Protein AF-A0A931F3K1-F1 (afdb_monomer_lite)

Structure (mmCIF, N/CA/C/O backbone):
data_AF-A0A931F3K1-F1
#
_entry.id   AF-A0A931F3K1-F1
#
loop_
_atom_site.group_PDB
_atom_site.id
_atom_site.type_symbol
_atom_site.label_atom_id
_atom_site.label_alt_id
_atom_site.label_comp_id
_atom_site.label_asym_id
_atom_site.label_entity_id
_atom_site.label_seq_id
_atom_site.pdbx_PDB_ins_code
_atom_site.Cartn_x
_atom_site.Cartn_y
_atom_site.Cartn_z
_atom_site.occupancy
_atom_site.B_iso_or_equiv
_atom_site.auth_seq_id
_atom_site.auth_comp_id
_atom_site.auth_asym_id
_atom_site.auth_atom_id
_atom_site.pdbx_PDB_model_num
ATOM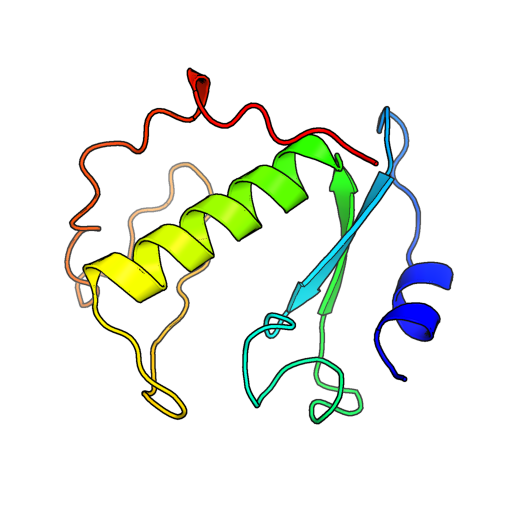 1 N N . MET A 1 1 ? 12.708 4.306 7.344 1.00 47.66 1 MET A N 1
ATOM 2 C CA . MET A 1 1 ? 12.471 4.882 8.694 1.00 47.66 1 MET A CA 1
ATOM 3 C C . MET A 1 1 ? 11.314 5.897 8.754 1.00 47.66 1 MET A C 1
ATOM 5 O O . MET A 1 1 ? 10.980 6.318 9.854 1.00 47.66 1 MET A O 1
ATOM 9 N N . ALA A 1 2 ? 10.652 6.243 7.640 1.00 58.22 2 ALA A N 1
ATOM 10 C CA . ALA A 1 2 ? 9.538 7.200 7.635 1.00 58.22 2 ALA A CA 1
ATOM 11 C C . ALA A 1 2 ? 8.220 6.622 8.191 1.00 58.22 2 ALA A C 1
ATOM 13 O O . ALA A 1 2 ? 7.650 7.206 9.113 1.00 58.22 2 ALA A O 1
ATOM 14 N N . ARG A 1 3 ? 7.821 5.420 7.740 1.00 56.84 3 ARG A N 1
ATOM 15 C CA . ARG A 1 3 ? 6.565 4.742 8.119 1.00 56.84 3 ARG A CA 1
ATOM 16 C C . ARG A 1 3 ? 6.224 4.814 9.603 1.00 56.84 3 ARG A C 1
ATOM 18 O O . ARG A 1 3 ? 5.259 5.424 10.048 1.00 56.84 3 ARG A O 1
ATOM 25 N N . LYS A 1 4 ? 7.119 4.263 10.425 1.00 59.25 4 LYS A N 1
ATOM 26 C CA . LYS A 1 4 ? 6.908 4.118 11.873 1.00 59.25 4 LYS A CA 1
ATOM 27 C C . LYS A 1 4 ? 6.824 5.452 12.626 1.00 59.25 4 LYS A C 1
ATOM 29 O O . LYS A 1 4 ? 6.423 5.447 13.787 1.00 59.25 4 LYS A O 1
ATOM 34 N N . LYS A 1 5 ? 7.263 6.561 12.022 1.00 66.75 5 LYS A N 1
ATOM 35 C CA . LYS A 1 5 ? 7.233 7.894 12.633 1.00 66.75 5 LYS A CA 1
ATOM 36 C C . LYS A 1 5 ? 5.946 8.636 12.274 1.00 66.75 5 LYS A C 1
ATOM 38 O O . LYS A 1 5 ? 5.357 9.228 13.169 1.00 66.75 5 LYS A O 1
ATOM 43 N N . VAL A 1 6 ? 5.490 8.547 11.021 1.00 72.06 6 VAL A N 1
ATOM 44 C CA . VAL A 1 6 ? 4.276 9.241 10.552 1.00 72.06 6 VAL A CA 1
ATOM 45 C C . VAL A 1 6 ? 3.017 8.622 11.161 1.00 72.06 6 VAL A C 1
ATOM 47 O O . VAL A 1 6 ? 2.205 9.337 11.738 1.00 72.06 6 VAL A O 1
ATOM 50 N N . CYS A 1 7 ? 2.919 7.291 11.184 1.00 77.44 7 CYS A N 1
ATOM 51 C CA . CYS A 1 7 ? 1.789 6.577 11.791 1.00 77.44 7 CYS A CA 1
ATOM 52 C C . CYS A 1 7 ? 1.539 6.924 13.265 1.00 77.44 7 CYS A C 1
ATOM 54 O O . CYS A 1 7 ? 0.406 6.913 13.725 1.00 77.44 7 CYS A O 1
ATOM 56 N N . LYS A 1 8 ? 2.597 7.215 14.031 1.00 79.31 8 LYS A N 1
ATOM 57 C CA . LYS A 1 8 ? 2.475 7.546 15.460 1.00 79.31 8 LYS A CA 1
ATOM 58 C C . LYS A 1 8 ? 1.844 8.915 15.707 1.00 79.31 8 LYS A C 1
ATOM 60 O O . LYS A 1 8 ? 1.439 9.187 16.830 1.00 79.31 8 LYS A O 1
ATOM 65 N N . LEU A 1 9 ? 1.836 9.774 14.691 1.00 80.31 9 LEU A N 1
ATOM 66 C CA . LEU A 1 9 ? 1.278 11.120 14.754 1.00 80.31 9 LEU A CA 1
ATOM 67 C C . LEU A 1 9 ? -0.131 11.187 14.152 1.00 80.31 9 LEU A C 1
ATOM 69 O O . LEU A 1 9 ? -0.806 12.199 14.317 1.00 80.31 9 LEU A O 1
ATOM 73 N N . ALA A 1 10 ? -0.571 10.135 13.457 1.00 84.12 10 ALA A N 1
ATOM 74 C CA . ALA A 1 10 ? -1.886 10.095 12.842 1.00 84.12 10 ALA A CA 1
ATOM 75 C C . ALA A 1 10 ? -2.986 9.986 13.921 1.00 84.12 10 ALA A C 1
ATOM 77 O O . ALA A 1 10 ? -2.846 9.190 14.857 1.00 84.12 10 ALA A O 1
ATOM 78 N N . PRO A 1 11 ? -4.083 10.760 13.811 1.00 86.75 11 PRO A N 1
ATOM 79 C CA . PRO A 1 11 ? -5.233 10.613 14.695 1.00 86.75 11 PRO A CA 1
ATOM 80 C C . PRO A 1 11 ? -5.790 9.189 14.627 1.00 86.75 11 PRO A C 1
ATOM 82 O O . PRO A 1 11 ? -5.927 8.634 13.539 1.00 86.75 11 PRO A O 1
ATOM 85 N N . ILE A 1 12 ? -6.133 8.612 15.780 1.00 88.62 12 ILE A N 1
ATOM 86 C CA . ILE A 1 12 ? -6.772 7.295 15.866 1.00 88.62 12 ILE A CA 1
ATOM 87 C C . ILE A 1 12 ? -8.293 7.509 15.889 1.00 88.62 12 ILE A C 1
ATOM 89 O O . ILE A 1 12 ? -8.793 8.078 16.865 1.00 88.62 12 ILE A O 1
ATOM 93 N N . PRO A 1 13 ? -9.042 7.077 14.856 1.00 89.25 13 PRO A N 1
ATOM 94 C CA . PRO A 1 13 ? -10.499 7.107 14.882 1.00 89.25 13 PRO A CA 1
ATOM 95 C C . PRO A 1 13 ? -11.056 6.277 16.042 1.00 89.25 13 PRO A C 1
ATOM 97 O O . PRO A 1 13 ? -10.548 5.200 16.361 1.00 89.25 13 PRO A O 1
ATOM 100 N N . SER A 1 14 ? -12.129 6.762 16.664 1.00 88.88 14 SER A N 1
ATOM 101 C CA . SER A 1 14 ? -12.877 5.971 17.639 1.00 88.88 14 SER A CA 1
ATOM 102 C C . SER A 1 14 ? -13.594 4.801 16.952 1.00 88.88 14 SER A C 1
ATOM 104 O O . SER A 1 14 ? -13.977 4.884 15.788 1.00 88.88 14 SER A O 1
ATOM 106 N N . GLY A 1 15 ? -13.780 3.696 17.677 1.00 88.31 15 GLY A N 1
ATOM 107 C CA . GLY A 1 15 ? -14.509 2.522 17.178 1.00 88.31 15 GLY A CA 1
ATOM 108 C C . GLY A 1 15 ? -13.664 1.477 16.443 1.00 88.31 15 GLY A C 1
ATOM 109 O O . GLY A 1 15 ? -14.203 0.434 16.083 1.00 88.31 15 GLY A O 1
ATOM 110 N N . LEU A 1 16 ? -12.358 1.703 16.275 1.00 89.25 16 LEU A N 1
ATOM 111 C CA . LEU A 1 16 ? -11.432 0.673 15.798 1.00 89.25 16 LEU A CA 1
ATOM 112 C C . LEU A 1 16 ? -11.133 -0.334 16.915 1.00 89.25 16 LEU A C 1
ATOM 114 O O . LEU A 1 16 ? -10.779 0.052 18.031 1.00 89.25 16 LEU A O 1
ATOM 118 N N . GLN A 1 17 ? -11.253 -1.625 16.615 1.00 90.69 17 GLN A N 1
ATOM 119 C CA . GLN A 1 17 ? -10.938 -2.711 17.546 1.00 90.69 17 GLN A CA 1
ATOM 120 C C . GLN A 1 17 ? -9.430 -2.937 17.624 1.00 90.69 17 GLN A C 1
ATOM 122 O O . GLN A 1 17 ? -8.873 -3.089 18.713 1.00 90.69 17 GLN A O 1
ATOM 127 N N . LYS A 1 18 ? -8.761 -2.952 16.468 1.00 90.56 18 LYS A N 1
ATOM 128 C CA . LYS A 1 18 ? -7.308 -3.070 16.353 1.00 90.56 18 LYS A CA 1
ATOM 129 C C . LYS A 1 18 ? -6.807 -2.044 15.334 1.00 90.56 18 LYS A C 1
ATOM 131 O O . LYS A 1 18 ? -6.790 -2.339 14.142 1.00 90.56 18 LYS A O 1
ATOM 136 N N . PRO A 1 19 ? -6.391 -0.840 15.760 1.00 90.38 19 PRO A N 1
ATOM 137 C CA . PRO A 1 19 ? -5.903 0.174 14.834 1.00 90.38 19 PRO A CA 1
ATOM 138 C C . PRO A 1 19 ? -4.607 -0.281 14.152 1.00 90.38 19 PRO A C 1
ATOM 140 O O . PRO A 1 19 ? -3.689 -0.790 14.796 1.00 90.38 19 PRO A O 1
ATOM 143 N N . SER A 1 20 ? -4.521 -0.063 12.845 1.00 90.94 20 SER A N 1
ATOM 144 C CA . SER A 1 20 ? -3.330 -0.292 12.030 1.00 90.94 20 SER A CA 1
ATOM 145 C C . SER A 1 20 ? -3.046 0.928 11.168 1.00 90.94 20 SER A C 1
ATOM 147 O O . SER A 1 20 ? -3.940 1.711 10.864 1.00 90.94 20 SER A O 1
ATOM 149 N N . CYS A 1 21 ? -1.785 1.087 10.787 1.00 91.12 21 CYS A N 1
ATOM 150 C CA . CYS A 1 21 ? -1.354 2.181 9.938 1.00 91.12 21 CYS A CA 1
ATOM 151 C C . CYS A 1 21 ? -1.301 1.742 8.477 1.00 91.12 21 CYS A C 1
ATOM 153 O O . CYS A 1 21 ? -0.495 0.868 8.129 1.00 91.12 21 CYS A O 1
ATOM 155 N N . ASP A 1 22 ? -2.145 2.362 7.664 1.00 91.56 22 ASP A N 1
ATOM 156 C CA . ASP A 1 22 ? -2.148 2.245 6.212 1.00 91.56 22 ASP A CA 1
ATOM 157 C C . ASP A 1 22 ? -1.403 3.425 5.573 1.00 91.56 22 ASP A C 1
ATOM 159 O O . ASP A 1 22 ? -1.411 4.540 6.108 1.00 91.56 22 ASP A O 1
ATOM 163 N N . GLU A 1 23 ? -0.720 3.167 4.459 1.00 89.56 23 GLU A N 1
ATOM 164 C CA . GLU A 1 23 ? 0.164 4.130 3.800 1.00 89.56 23 GLU A CA 1
ATOM 165 C C . GLU A 1 23 ? -0.021 4.131 2.286 1.00 89.56 23 GLU A C 1
ATOM 167 O O . GLU A 1 23 ? -0.021 3.080 1.642 1.00 89.56 23 GLU A O 1
ATOM 172 N N . TYR A 1 24 ? -0.060 5.337 1.721 1.00 90.69 24 TYR A N 1
ATOM 173 C CA . TYR A 1 24 ? 0.006 5.567 0.286 1.00 90.69 24 TYR A CA 1
ATOM 174 C C . TYR A 1 24 ? 1.103 6.598 -0.043 1.00 90.69 24 TYR A C 1
ATOM 176 O O . TYR A 1 24 ? 1.125 7.659 0.585 1.00 90.69 24 TYR A O 1
ATOM 184 N N . PRO A 1 25 ? 1.986 6.360 -1.029 1.00 93.00 25 PRO A N 1
ATOM 185 C CA . PRO A 1 25 ? 2.091 5.150 -1.851 1.00 93.00 25 PRO A CA 1
ATOM 186 C C . PRO A 1 25 ? 2.437 3.893 -1.038 1.00 93.00 25 PRO A C 1
ATOM 188 O O . PRO A 1 25 ? 3.010 3.987 0.053 1.00 93.00 25 PRO A O 1
ATOM 191 N N . PHE A 1 26 ? 2.054 2.719 -1.549 1.00 93.00 26 PHE A N 1
ATOM 192 C CA . PHE A 1 26 ? 2.140 1.465 -0.797 1.00 93.00 26 PHE A CA 1
ATOM 193 C C . PHE A 1 26 ? 3.579 1.148 -0.382 1.00 93.00 26 PHE A C 1
ATOM 195 O O . PHE A 1 26 ? 4.524 1.352 -1.143 1.00 93.00 26 PHE A O 1
ATOM 202 N N . ALA A 1 27 ? 3.761 0.562 0.803 1.00 90.50 27 ALA A N 1
ATOM 203 C CA . ALA A 1 27 ? 5.090 0.194 1.303 1.00 90.50 27 ALA A CA 1
ATOM 204 C C . ALA A 1 27 ? 5.836 -0.832 0.420 1.00 90.50 27 ALA A C 1
ATOM 206 O O . ALA A 1 27 ? 7.053 -0.950 0.541 1.00 90.50 27 ALA A O 1
ATOM 207 N N . SER A 1 28 ? 5.118 -1.569 -0.433 1.00 91.81 28 SER A N 1
ATOM 208 C CA . SER A 1 28 ? 5.658 -2.497 -1.436 1.00 91.81 28 SER A CA 1
ATOM 209 C C . SER A 1 28 ? 6.160 -1.813 -2.714 1.00 91.81 28 SER A C 1
ATOM 211 O O . SER A 1 28 ? 6.772 -2.480 -3.538 1.00 91.81 28 SER A O 1
ATOM 213 N N . THR A 1 29 ? 5.908 -0.513 -2.898 1.00 92.94 29 THR A N 1
ATOM 214 C CA . THR A 1 29 ? 6.297 0.245 -4.102 1.00 92.94 29 THR A CA 1
ATOM 215 C C . THR A 1 29 ? 7.587 1.032 -3.894 1.00 92.94 29 THR A C 1
ATOM 217 O O . THR A 1 29 ? 7.965 1.355 -2.762 1.00 92.94 29 THR A O 1
ATOM 220 N N . HIS A 1 30 ? 8.252 1.394 -4.993 1.00 93.25 30 HIS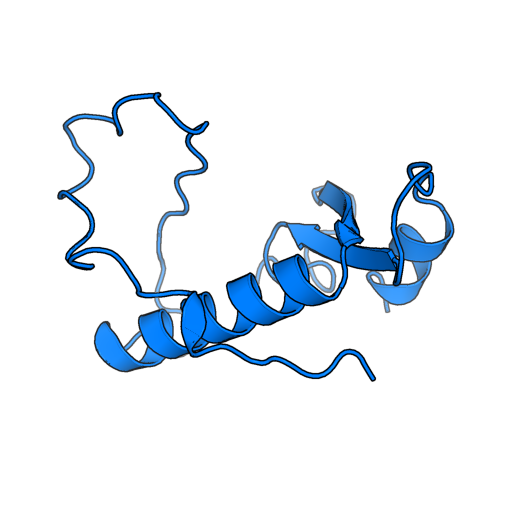 A N 1
ATOM 221 C CA . HIS A 1 30 ? 9.446 2.239 -4.949 1.00 93.25 30 HIS A CA 1
ATOM 222 C C . HIS A 1 30 ? 9.150 3.667 -4.501 1.00 93.25 30 HIS A C 1
ATOM 224 O O . HIS A 1 30 ? 10.051 4.324 -3.987 1.00 93.25 30 HIS A O 1
ATOM 230 N N . GLU A 1 31 ? 7.914 4.127 -4.664 1.00 91.62 31 GLU A N 1
ATOM 231 C CA . GLU A 1 31 ? 7.379 5.429 -4.265 1.00 91.62 31 GLU A CA 1
ATOM 232 C C . GLU A 1 31 ? 6.920 5.449 -2.802 1.00 91.62 31 GLU A C 1
ATOM 234 O O . GLU A 1 31 ? 6.494 6.491 -2.305 1.00 91.62 31 GLU A O 1
ATOM 239 N N . GLY A 1 32 ? 6.979 4.309 -2.105 1.00 88.19 32 GLY A N 1
ATOM 240 C CA . GLY A 1 32 ? 6.542 4.186 -0.720 1.00 88.19 32 GLY A CA 1
ATOM 241 C C . GLY A 1 32 ? 7.276 5.133 0.237 1.00 88.19 32 GLY A C 1
ATOM 242 O O . GLY A 1 32 ? 8.267 5.785 -0.089 1.00 88.19 32 GLY A O 1
ATOM 243 N N . ALA A 1 33 ? 6.832 5.175 1.493 1.00 82.62 33 ALA A N 1
ATOM 244 C CA . ALA A 1 33 ? 7.287 6.146 2.498 1.00 82.62 33 ALA A CA 1
ATOM 245 C C . ALA A 1 33 ? 8.822 6.283 2.664 1.00 82.62 33 ALA A C 1
ATOM 247 O O . ALA A 1 33 ? 9.310 7.294 3.168 1.00 82.62 33 ALA A O 1
ATOM 248 N N . ALA A 1 34 ? 9.612 5.271 2.290 1.00 82.00 34 ALA A N 1
ATOM 249 C CA . ALA A 1 34 ? 11.073 5.341 2.331 1.00 82.00 34 ALA A CA 1
ATOM 250 C C . ALA A 1 34 ? 11.676 6.365 1.348 1.00 82.00 34 ALA A C 1
ATOM 252 O O . ALA A 1 34 ? 12.746 6.899 1.641 1.00 82.00 34 ALA A O 1
ATOM 253 N N . SER A 1 35 ? 10.999 6.642 0.234 1.00 84.31 35 SER A N 1
ATOM 254 C CA . SER A 1 35 ? 11.430 7.541 -0.846 1.00 84.31 35 SER A CA 1
ATOM 255 C C . SER A 1 35 ? 10.505 8.753 -1.025 1.00 84.31 35 SER A C 1
ATOM 257 O O . SER A 1 35 ? 10.951 9.778 -1.531 1.00 84.31 35 SER A O 1
ATOM 259 N N . ALA A 1 36 ? 9.254 8.679 -0.552 1.00 81.62 36 ALA A N 1
ATOM 260 C CA . ALA A 1 36 ? 8.235 9.719 -0.731 1.00 81.62 36 ALA A CA 1
ATOM 261 C C . ALA A 1 36 ? 8.554 11.080 -0.075 1.00 81.62 36 ALA A C 1
ATOM 263 O O . ALA A 1 36 ? 7.981 12.107 -0.446 1.00 81.62 36 ALA A O 1
ATOM 264 N N . GLY A 1 37 ? 9.426 11.113 0.939 1.00 81.50 37 GLY A N 1
ATOM 265 C CA . GLY A 1 37 ? 9.660 12.317 1.740 1.00 81.50 37 GLY A CA 1
ATOM 266 C C . GLY A 1 37 ? 8.376 12.774 2.445 1.00 81.50 37 GLY A C 1
ATOM 267 O O . GLY A 1 37 ? 7.915 12.106 3.366 1.00 81.50 37 GLY A O 1
ATOM 268 N N . TYR A 1 38 ? 7.812 13.907 2.013 1.00 79.88 38 TYR A N 1
ATOM 269 C CA . TYR A 1 38 ? 6.529 14.434 2.506 1.00 79.88 38 TYR A CA 1
ATOM 270 C C . TYR A 1 38 ? 5.336 14.130 1.581 1.00 79.88 38 TYR A C 1
ATOM 272 O O . TYR A 1 38 ? 4.202 14.412 1.955 1.00 79.88 38 TYR A O 1
ATOM 280 N N . ASN A 1 39 ? 5.561 13.542 0.401 1.00 86.75 39 ASN A N 1
ATOM 281 C CA . ASN A 1 39 ? 4.517 13.232 -0.582 1.00 86.75 39 ASN A CA 1
ATOM 282 C C . ASN A 1 39 ? 3.874 11.867 -0.301 1.00 86.75 39 ASN A C 1
ATOM 284 O O . ASN A 1 39 ? 3.868 10.979 -1.148 1.00 86.75 39 ASN A O 1
ATOM 288 N N . MET A 1 40 ? 3.375 11.688 0.919 1.00 87.69 40 MET A N 1
ATOM 289 C CA . MET A 1 40 ? 2.703 10.467 1.351 1.00 87.69 40 MET A CA 1
ATOM 290 C C . MET A 1 40 ? 1.458 10.792 2.170 1.00 87.69 40 MET A C 1
ATOM 292 O O . MET A 1 40 ? 1.392 11.813 2.853 1.00 87.69 40 MET A O 1
ATOM 296 N N . SER A 1 41 ? 0.490 9.888 2.124 1.00 89.00 41 SER A N 1
ATOM 297 C CA . SER A 1 41 ? -0.695 9.887 2.968 1.00 89.00 41 SER A CA 1
ATOM 298 C C . SER A 1 41 ? -0.634 8.712 3.933 1.00 89.00 41 SER A C 1
ATOM 300 O O . SER A 1 41 ? -0.166 7.626 3.588 1.00 89.00 41 SER A O 1
ATOM 302 N N . VAL A 1 42 ? -1.108 8.946 5.153 1.00 89.75 42 VAL A N 1
ATOM 303 C CA . VAL A 1 42 ? -1.203 7.930 6.198 1.00 89.75 42 VAL A CA 1
ATOM 304 C C . VAL A 1 42 ? -2.552 8.039 6.876 1.00 89.75 42 VAL A C 1
ATOM 306 O O . VAL A 1 42 ? -2.963 9.132 7.270 1.00 89.75 42 VAL A O 1
ATOM 309 N N . ALA A 1 43 ? -3.205 6.897 7.066 1.00 90.75 43 ALA A N 1
ATOM 310 C CA . ALA A 1 43 ? -4.456 6.796 7.799 1.00 90.75 43 ALA A CA 1
ATOM 311 C C . ALA A 1 43 ? -4.396 5.656 8.820 1.00 90.75 43 ALA A C 1
ATOM 313 O O . ALA A 1 43 ? -3.782 4.613 8.587 1.00 90.75 43 ALA A O 1
ATOM 314 N N . ILE A 1 44 ? -5.053 5.858 9.965 1.00 92.94 44 ILE A N 1
ATOM 315 C CA . ILE A 1 44 ? -5.313 4.773 10.909 1.00 92.94 44 ILE A CA 1
ATOM 316 C C . ILE A 1 44 ? -6.633 4.114 10.516 1.00 92.94 44 ILE A C 1
ATOM 318 O O . ILE A 1 44 ? -7.679 4.761 10.504 1.00 92.94 44 ILE A O 1
ATOM 322 N N . VAL A 1 45 ? -6.567 2.825 10.210 1.00 92.38 45 VAL A N 1
ATOM 323 C CA . VAL A 1 45 ? -7.692 1.998 9.755 1.00 92.38 45 VAL A CA 1
ATOM 324 C C . VAL A 1 45 ? -7.810 0.746 10.624 1.00 92.38 45 VAL A C 1
ATOM 326 O O . VAL A 1 45 ? -6.912 0.442 11.416 1.00 92.38 45 VAL A O 1
ATOM 329 N N . GLU A 1 46 ? -8.904 -0.004 10.491 1.00 92.50 46 GLU A N 1
ATOM 330 C CA . GLU A 1 46 ? -9.020 -1.302 11.154 1.00 92.50 46 GLU A CA 1
ATOM 331 C C . GLU A 1 46 ? -7.971 -2.263 10.586 1.00 92.50 46 GLU A C 1
ATOM 333 O O . GLU A 1 46 ? -7.779 -2.388 9.374 1.00 92.50 46 GLU A O 1
ATOM 338 N N . CYS A 1 47 ? -7.276 -2.970 11.467 1.00 91.81 47 CYS A N 1
ATOM 339 C CA . CYS A 1 47 ? -6.182 -3.840 11.073 1.00 91.81 47 CYS A CA 1
ATOM 340 C C . CYS A 1 47 ? -6.629 -4.953 10.116 1.00 91.81 47 CYS A C 1
ATOM 342 O O . CYS A 1 47 ? -5.890 -5.302 9.194 1.00 91.81 47 CYS A O 1
ATOM 344 N N . ARG A 1 48 ? -7.836 -5.498 10.313 1.00 89.06 48 ARG A N 1
ATOM 345 C CA . ARG A 1 48 ? -8.374 -6.545 9.438 1.00 89.06 48 ARG A CA 1
ATOM 346 C C . ARG A 1 48 ? -8.498 -6.045 8.000 1.00 89.06 48 ARG A C 1
ATOM 348 O O . ARG A 1 48 ? -8.111 -6.767 7.083 1.00 89.06 48 ARG A O 1
ATOM 355 N N . ASP A 1 49 ? -8.983 -4.822 7.821 1.00 90.19 49 ASP A N 1
ATOM 356 C CA . ASP A 1 49 ? -9.174 -4.221 6.503 1.00 90.19 49 ASP A CA 1
ATOM 357 C C . ASP A 1 49 ? -7.822 -3.946 5.840 1.00 90.19 49 ASP A C 1
ATOM 359 O O . ASP A 1 49 ? -7.608 -4.361 4.703 1.00 90.19 49 ASP A O 1
ATOM 363 N N . ASN A 1 50 ? -6.869 -3.369 6.584 1.00 91.69 50 ASN A N 1
ATOM 364 C CA . ASN A 1 50 ? -5.514 -3.107 6.084 1.00 91.69 50 ASN A CA 1
ATOM 365 C C . ASN A 1 50 ? -4.810 -4.395 5.623 1.00 91.69 50 ASN A C 1
ATOM 367 O O . ASN A 1 50 ? -4.247 -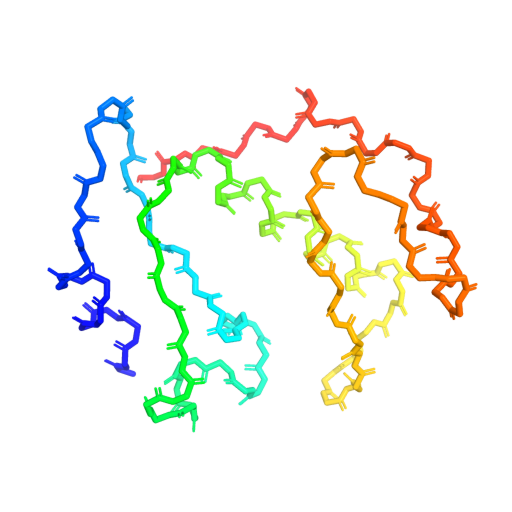4.476 4.532 1.00 91.69 50 ASN A O 1
ATOM 371 N N . ASN A 1 51 ? -4.882 -5.452 6.436 1.00 89.56 51 ASN A N 1
ATOM 372 C CA . ASN A 1 51 ? -4.254 -6.719 6.085 1.00 89.56 51 ASN A CA 1
ATOM 373 C C . ASN A 1 51 ? -4.948 -7.406 4.901 1.00 89.56 51 ASN A C 1
ATOM 375 O O . ASN A 1 51 ? -4.276 -8.030 4.081 1.00 89.56 51 ASN A O 1
ATOM 379 N N . THR A 1 52 ? -6.278 -7.304 4.814 1.00 88.31 52 THR A N 1
ATOM 380 C CA . THR A 1 52 ? -7.041 -7.844 3.681 1.00 88.31 52 THR A CA 1
ATOM 381 C C . THR A 1 52 ? -6.645 -7.123 2.397 1.00 88.31 52 THR A C 1
ATOM 383 O O . THR A 1 52 ? -6.306 -7.783 1.420 1.00 88.31 52 THR A O 1
ATOM 386 N N . ALA A 1 53 ? -6.587 -5.789 2.412 1.00 89.81 53 ALA A N 1
ATOM 387 C CA . ALA A 1 53 ? -6.1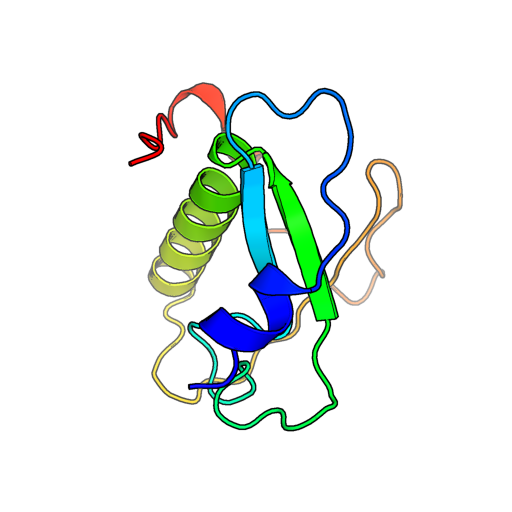36 -4.994 1.272 1.00 89.81 53 ALA A CA 1
ATOM 388 C C . ALA A 1 53 ? -4.715 -5.380 0.826 1.00 89.81 53 ALA A C 1
ATOM 390 O O . ALA A 1 53 ? -4.489 -5.620 -0.357 1.00 89.81 53 ALA A O 1
ATOM 391 N N . GLY A 1 54 ? -3.777 -5.542 1.767 1.00 91.44 54 GLY A N 1
ATOM 392 C CA . GLY A 1 54 ? -2.416 -5.990 1.456 1.00 91.44 54 GLY A CA 1
ATOM 393 C C . GLY A 1 54 ? -2.350 -7.398 0.847 1.00 91.44 54 GLY A C 1
ATOM 394 O O . GLY A 1 54 ? -1.581 -7.631 -0.085 1.00 91.44 54 GLY A O 1
ATOM 395 N N . ALA A 1 55 ? -3.169 -8.340 1.328 1.00 89.75 55 ALA A N 1
ATOM 396 C CA . ALA A 1 55 ? -3.248 -9.686 0.754 1.00 89.75 55 ALA A CA 1
ATOM 397 C C . ALA A 1 55 ? -3.804 -9.667 -0.679 1.00 89.75 55 ALA A C 1
ATOM 399 O O . ALA A 1 55 ? -3.283 -10.362 -1.552 1.00 89.75 55 ALA A O 1
ATOM 400 N N . LEU A 1 56 ? -4.824 -8.843 -0.925 1.00 88.81 56 LEU A N 1
ATOM 401 C CA . LEU A 1 56 ? -5.411 -8.658 -2.251 1.00 88.81 56 LEU A CA 1
ATOM 402 C C . LEU A 1 56 ? -4.433 -8.011 -3.230 1.00 88.81 56 LEU A C 1
ATOM 404 O O . LEU A 1 56 ? -4.318 -8.481 -4.359 1.00 88.81 56 LEU A O 1
ATOM 408 N N . LEU A 1 57 ? -3.704 -6.985 -2.789 1.00 91.81 57 LEU A N 1
ATOM 409 C CA . LEU A 1 57 ? -2.676 -6.321 -3.589 1.00 91.81 57 LEU A CA 1
ATOM 410 C C . LEU A 1 57 ? -1.555 -7.294 -3.978 1.00 91.81 57 LEU A C 1
ATOM 412 O O . LEU A 1 57 ? -1.193 -7.364 -5.148 1.00 91.81 57 LEU A O 1
ATOM 416 N N . ASN A 1 58 ? -1.069 -8.108 -3.036 1.00 90.50 58 ASN A N 1
ATOM 417 C CA . ASN A 1 58 ? -0.064 -9.133 -3.335 1.00 90.50 58 ASN A CA 1
ATOM 418 C C . ASN A 1 58 ? -0.585 -10.188 -4.323 1.00 90.50 58 ASN A C 1
ATOM 420 O O . ASN A 1 58 ? 0.096 -10.517 -5.287 1.00 90.50 58 ASN A O 1
ATOM 424 N N . GLY A 1 59 ? -1.814 -10.680 -4.134 1.00 88.69 59 GLY A N 1
ATOM 425 C CA . GLY A 1 59 ? -2.419 -11.623 -5.080 1.00 88.69 59 GLY A CA 1
ATOM 426 C C . GLY A 1 59 ? -2.681 -11.012 -6.462 1.00 88.69 59 GLY A C 1
ATOM 427 O O . GLY A 1 59 ? -2.719 -11.730 -7.460 1.00 88.69 59 GLY A O 1
ATOM 428 N N . TRP A 1 60 ? -2.872 -9.694 -6.547 1.00 90.44 60 TRP A N 1
ATOM 429 C CA . TRP A 1 60 ? -2.923 -8.975 -7.818 1.00 90.44 60 TRP A CA 1
ATOM 430 C C . TRP A 1 60 ? -1.539 -8.885 -8.474 1.00 90.44 60 TRP A C 1
ATOM 432 O O . TRP A 1 60 ? -1.437 -9.242 -9.645 1.00 90.44 60 TRP A O 1
ATOM 442 N N . TYR A 1 61 ? -0.480 -8.540 -7.725 1.00 92.12 61 TYR A N 1
ATOM 443 C CA . TYR A 1 61 ? 0.897 -8.571 -8.242 1.00 92.12 61 TYR A CA 1
ATOM 444 C C . TYR A 1 61 ? 1.244 -9.931 -8.860 1.00 92.12 61 TYR A C 1
ATOM 446 O O . TYR A 1 61 ? 1.771 -9.980 -9.969 1.00 92.12 61 TYR A O 1
ATOM 454 N N . ASP A 1 62 ? 0.888 -11.030 -8.188 1.00 89.88 62 ASP A N 1
ATOM 455 C CA . ASP A 1 62 ? 1.165 -12.386 -8.674 1.00 89.88 62 ASP A CA 1
ATOM 456 C C . ASP A 1 62 ? 0.386 -12.732 -9.955 1.00 89.88 62 ASP A C 1
ATOM 458 O O . ASP A 1 62 ? 0.945 -13.312 -10.890 1.00 89.88 62 ASP A O 1
ATOM 462 N N . ARG A 1 63 ? -0.909 -12.391 -10.016 1.00 90.69 63 ARG A N 1
ATOM 463 C CA . ARG A 1 63 ? -1.775 -12.717 -11.165 1.00 90.69 63 ARG A CA 1
ATOM 464 C C . ARG A 1 63 ? -1.417 -11.916 -12.408 1.00 90.69 63 ARG A C 1
ATOM 466 O O . ARG A 1 63 ? -1.286 -12.508 -13.478 1.00 90.69 63 ARG A O 1
ATOM 473 N N . GLU A 1 64 ? -1.200 -10.615 -12.242 1.00 89.06 64 GLU A N 1
ATOM 474 C CA . GLU A 1 64 ? -0.819 -9.717 -13.337 1.00 89.06 64 GLU A CA 1
ATOM 475 C C . GLU A 1 64 ? 0.680 -9.757 -13.642 1.00 89.06 64 GLU A C 1
ATOM 477 O O . GLU A 1 64 ? 1.139 -9.128 -14.592 1.00 89.06 64 GLU A O 1
ATOM 482 N N . ARG A 1 65 ? 1.447 -10.538 -12.866 1.00 92.69 65 ARG A N 1
ATOM 483 C CA . ARG A 1 65 ? 2.899 -10.700 -13.003 1.00 92.69 65 ARG A CA 1
ATOM 484 C C . ARG A 1 65 ? 3.635 -9.365 -12.946 1.00 92.69 65 ARG A C 1
ATOM 486 O O . ARG A 1 65 ? 4.549 -9.138 -13.732 1.00 92.69 65 ARG A O 1
ATOM 493 N N . ILE A 1 66 ? 3.248 -8.511 -12.005 1.00 94.00 66 ILE A N 1
ATOM 494 C CA . ILE A 1 66 ? 3.948 -7.254 -11.741 1.00 94.00 66 ILE A CA 1
ATOM 495 C C . ILE A 1 66 ? 5.326 -7.589 -11.177 1.00 94.00 66 ILE A C 1
ATOM 497 O O . ILE A 1 66 ? 5.444 -8.149 -10.084 1.00 94.00 66 ILE A O 1
ATOM 501 N N . LEU A 1 67 ? 6.371 -7.282 -11.939 1.00 93.75 67 LEU A N 1
ATOM 502 C CA . LEU A 1 67 ? 7.756 -7.487 -11.540 1.00 93.75 67 LEU A CA 1
ATOM 503 C C . LEU A 1 67 ? 8.334 -6.225 -10.892 1.00 93.75 67 LEU A C 1
ATOM 505 O O . LEU A 1 67 ? 7.733 -5.151 -10.855 1.00 93.75 67 LEU A O 1
ATOM 509 N N . GLU A 1 68 ? 9.548 -6.363 -10.368 1.00 94.19 68 GLU A N 1
ATOM 510 C CA . GLU A 1 68 ? 10.314 -5.244 -9.828 1.00 94.19 68 GLU A CA 1
ATOM 511 C C . GLU A 1 68 ? 10.426 -4.110 -10.864 1.00 94.19 68 GLU A C 1
ATOM 513 O O . GLU A 1 68 ? 10.955 -4.317 -11.958 1.00 94.19 68 GLU A O 1
ATOM 518 N N . LYS A 1 69 ? 9.986 -2.903 -10.475 1.00 93.00 69 LYS A N 1
ATOM 519 C CA . LYS A 1 69 ? 9.917 -1.672 -11.295 1.00 93.00 69 LYS A CA 1
ATOM 520 C C . LYS A 1 69 ? 8.899 -1.667 -12.437 1.00 93.00 69 LYS A C 1
ATOM 522 O O . LYS A 1 69 ? 8.915 -0.714 -13.220 1.00 93.00 69 LYS A O 1
ATOM 527 N N . ASP A 1 70 ? 8.003 -2.644 -12.520 1.00 95.69 70 ASP A N 1
ATOM 528 C CA . ASP A 1 70 ? 6.888 -2.542 -13.459 1.00 95.69 70 ASP A CA 1
ATOM 529 C C . ASP A 1 70 ? 5.930 -1.424 -13.010 1.00 95.69 70 ASP A C 1
ATOM 531 O O . ASP A 1 70 ? 5.461 -1.428 -11.865 1.00 95.69 70 ASP A O 1
ATOM 535 N N . PRO A 1 71 ? 5.642 -0.434 -13.877 1.00 92.75 71 PRO A N 1
ATOM 536 C CA . PRO A 1 71 ? 4.738 0.647 -13.530 1.00 92.75 71 PRO A CA 1
ATOM 537 C C . PRO A 1 71 ? 3.289 0.163 -13.580 1.00 92.75 71 PRO A C 1
ATOM 539 O O . PRO A 1 71 ? 2.884 -0.562 -14.488 1.00 92.75 71 PRO A O 1
ATOM 542 N N . PHE A 1 72 ? 2.480 0.644 -12.644 1.00 90.75 72 PHE A N 1
ATOM 543 C CA . PHE A 1 72 ? 1.039 0.438 -12.649 1.00 90.75 72 PHE A CA 1
ATOM 544 C C . PHE A 1 72 ? 0.314 1.683 -12.146 1.00 90.75 72 PHE A C 1
ATOM 546 O O . PHE A 1 72 ? 0.891 2.533 -11.466 1.00 90.75 72 PHE A O 1
ATOM 553 N N . TRP A 1 73 ? -0.968 1.776 -12.483 1.00 88.25 73 TRP A N 1
ATOM 554 C CA . TRP A 1 73 ? -1.845 2.841 -12.015 1.00 88.25 73 TRP A CA 1
ATOM 555 C C . TRP A 1 73 ? -2.693 2.350 -10.847 1.00 88.25 73 TRP A C 1
ATOM 557 O O . TRP A 1 73 ? -3.126 1.199 -10.822 1.00 88.25 73 TRP A O 1
ATOM 567 N N . VAL A 1 74 ? -2.938 3.239 -9.887 1.00 87.50 74 VAL A N 1
ATOM 568 C CA . VAL A 1 74 ? -3.880 3.006 -8.792 1.00 87.50 74 VAL A CA 1
ATOM 569 C C . VAL A 1 74 ? -5.055 3.940 -8.987 1.00 87.50 74 VAL A C 1
ATOM 571 O O . VAL A 1 74 ? -4.881 5.158 -9.004 1.00 87.50 74 VAL A O 1
ATOM 574 N N . ASP A 1 75 ? -6.241 3.358 -9.096 1.00 84.38 75 ASP A N 1
ATOM 575 C CA . ASP A 1 75 ? -7.491 4.099 -9.076 1.00 84.38 75 ASP A CA 1
ATOM 576 C C . ASP A 1 75 ? -8.229 3.826 -7.762 1.00 84.38 75 ASP A C 1
ATOM 578 O O . ASP A 1 75 ? -8.551 2.684 -7.425 1.00 84.38 75 ASP A O 1
ATOM 582 N N . ALA A 1 76 ? -8.454 4.888 -6.993 1.00 81.44 76 ALA A N 1
ATOM 583 C CA . ALA A 1 76 ? -9.124 4.840 -5.703 1.00 81.44 76 ALA A CA 1
ATOM 584 C C . ALA A 1 76 ? -10.533 5.423 -5.844 1.00 81.44 76 ALA A C 1
ATOM 586 O O . ALA A 1 76 ? -10.769 6.607 -5.593 1.00 81.44 76 ALA A O 1
ATOM 587 N N . THR A 1 77 ? -11.481 4.575 -6.234 1.00 80.31 77 THR A N 1
ATOM 588 C CA . THR A 1 77 ? -12.895 4.942 -6.367 1.00 80.31 77 THR A CA 1
ATOM 589 C C . THR A 1 77 ? -13.636 4.771 -5.045 1.00 80.31 77 THR A C 1
ATOM 591 O O . THR A 1 77 ? -13.327 3.893 -4.231 1.00 80.31 77 THR A O 1
ATOM 594 N N . LYS A 1 78 ? -14.648 5.611 -4.792 1.00 79.81 78 LYS A N 1
ATOM 595 C CA . LYS A 1 78 ? -15.548 5.362 -3.662 1.00 79.81 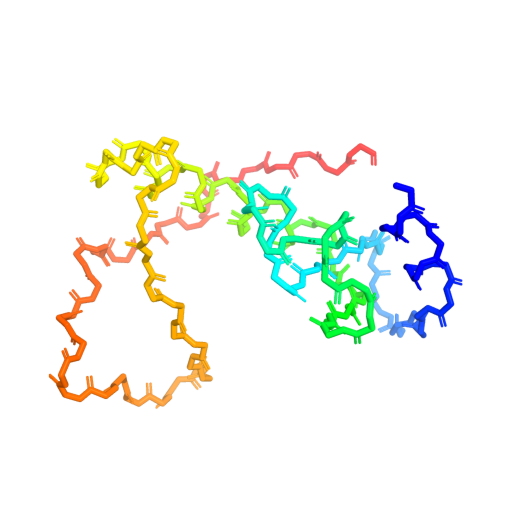78 LYS A CA 1
ATOM 596 C C . LYS A 1 78 ? -16.519 4.259 -4.042 1.00 79.81 78 LYS A C 1
ATOM 598 O O . LYS A 1 78 ? -16.895 4.088 -5.198 1.00 79.81 78 LYS A O 1
ATOM 603 N N . LYS A 1 79 ? -16.992 3.528 -3.036 1.00 72.50 79 LYS A N 1
ATOM 604 C CA . LYS A 1 79 ? -18.050 2.539 -3.231 1.00 72.50 79 LYS A CA 1
ATOM 605 C C . LYS A 1 79 ? -19.278 3.204 -3.867 1.00 72.50 79 LYS A C 1
ATOM 607 O O . LYS A 1 79 ? -19.907 4.047 -3.234 1.00 72.50 79 LYS A O 1
ATOM 612 N N . GLY A 1 80 ? -19.633 2.759 -5.069 1.00 74.81 80 GLY A N 1
ATOM 613 C CA . GLY A 1 80 ? -20.766 3.279 -5.839 1.00 74.81 80 GLY A CA 1
ATOM 614 C C . GLY A 1 80 ? -20.379 4.256 -6.950 1.00 74.81 80 GLY A C 1
ATOM 615 O O . GLY A 1 80 ? -21.224 4.525 -7.799 1.00 74.81 80 GLY A O 1
ATOM 616 N N . ASP A 1 81 ? -19.130 4.725 -6.987 1.00 78.31 81 ASP A N 1
ATOM 617 C CA . ASP A 1 81 ? -18.617 5.489 -8.121 1.00 78.31 81 ASP A CA 1
ATOM 618 C C . ASP A 1 81 ? -18.292 4.529 -9.275 1.00 78.31 81 ASP A C 1
ATOM 620 O O . ASP A 1 81 ? -17.771 3.428 -9.068 1.00 78.31 81 ASP A O 1
ATOM 624 N N . THR A 1 82 ? -18.612 4.936 -10.503 1.00 69.88 82 THR A N 1
ATOM 625 C CA . THR A 1 82 ? -18.176 4.228 -11.711 1.00 69.88 82 THR A CA 1
ATOM 626 C C . THR A 1 82 ? -16.689 4.499 -11.942 1.00 69.88 82 THR A C 1
ATOM 628 O O . THR A 1 82 ? -16.308 5.674 -11.953 1.00 69.88 82 THR A O 1
ATOM 631 N N . PRO A 1 83 ? -15.855 3.464 -12.156 1.00 68.19 83 PRO A N 1
ATOM 632 C CA . PRO A 1 83 ? -14.482 3.663 -12.607 1.00 68.19 83 PRO A CA 1
ATOM 633 C C . PRO A 1 83 ? -14.441 4.489 -13.906 1.00 68.19 83 PRO A C 1
ATOM 635 O O . PRO A 1 83 ? -15.403 4.431 -14.680 1.00 68.19 83 PRO A O 1
ATOM 638 N N . PRO A 1 84 ? -13.366 5.254 -14.164 1.00 71.56 84 PRO A N 1
ATOM 639 C CA . PRO A 1 84 ? -13.170 5.932 -15.440 1.00 71.56 84 PRO A CA 1
ATOM 640 C C . PRO A 1 84 ? -13.255 4.931 -16.602 1.00 71.56 84 PRO A C 1
ATOM 642 O O . PRO A 1 84 ? -12.732 3.825 -16.497 1.00 71.56 84 PRO A O 1
ATOM 645 N N . GLU A 1 85 ? -13.894 5.322 -17.711 1.00 69.19 85 GLU A N 1
ATOM 646 C CA . GLU A 1 85 ? -14.139 4.438 -18.868 1.00 69.19 85 GLU A CA 1
ATOM 647 C C . GLU A 1 85 ? -12.847 3.879 -19.491 1.00 69.19 85 GLU A C 1
ATOM 649 O O . GLU A 1 85 ? -12.856 2.795 -20.071 1.00 69.19 85 GLU A O 1
ATOM 654 N N . ASP A 1 86 ? -11.733 4.598 -19.329 1.00 72.56 86 ASP A N 1
ATOM 655 C CA . ASP A 1 86 ? -10.413 4.207 -19.832 1.00 72.56 86 ASP A CA 1
ATOM 656 C C . ASP A 1 86 ? -9.722 3.138 -18.966 1.00 72.56 86 ASP A C 1
ATOM 658 O O . ASP A 1 86 ? -8.677 2.606 -19.351 1.00 72.56 86 ASP A O 1
ATOM 662 N N . VAL A 1 87 ? -10.272 2.819 -17.789 1.00 62.44 87 VAL A N 1
ATOM 663 C CA . VAL A 1 87 ? -9.768 1.741 -16.936 1.00 62.44 87 VAL A CA 1
ATOM 664 C C . VAL A 1 87 ? -10.499 0.463 -17.345 1.00 62.44 87 VAL A C 1
ATOM 666 O O . VAL A 1 87 ? -11.724 0.399 -17.200 1.00 62.44 87 VAL A O 1
ATOM 669 N N . PRO A 1 88 ? -9.795 -0.569 -17.854 1.00 60.03 88 PRO A N 1
ATOM 670 C CA . PRO A 1 88 ? -10.441 -1.844 -18.123 1.00 60.03 88 PRO A CA 1
ATOM 671 C C . PRO A 1 88 ? -11.135 -2.312 -16.839 1.00 60.03 88 PRO A C 1
ATOM 673 O O . PRO A 1 88 ? -10.559 -2.164 -15.753 1.00 60.03 88 PRO A O 1
ATOM 676 N N . PRO A 1 89 ? -12.379 -2.824 -16.925 1.00 58.59 89 PRO A N 1
ATOM 677 C CA . PRO A 1 89 ? -13.090 -3.270 -15.742 1.00 58.59 89 PRO A CA 1
ATOM 678 C C . PRO A 1 89 ? -12.194 -4.253 -14.986 1.00 58.59 89 PRO A C 1
ATOM 680 O O . PRO A 1 89 ? -11.531 -5.068 -15.630 1.00 58.59 89 PRO A O 1
ATOM 683 N N . PRO A 1 90 ? -12.128 -4.161 -13.648 1.00 56.41 90 PRO A N 1
ATOM 684 C CA . PRO A 1 90 ? -11.280 -5.041 -12.865 1.00 56.41 90 PRO A CA 1
ATOM 685 C C . PRO A 1 90 ? -11.519 -6.498 -13.290 1.00 56.41 90 PRO A C 1
ATOM 687 O O . PRO A 1 90 ? -12.630 -6.998 -13.131 1.00 56.41 90 PRO A O 1
ATOM 690 N N . ASP A 1 91 ? -10.480 -7.192 -13.779 1.00 53.88 91 ASP A N 1
ATOM 691 C CA . ASP A 1 91 ? -10.525 -8.624 -14.168 1.00 53.88 91 ASP A CA 1
ATOM 692 C C . ASP A 1 91 ? -10.910 -9.547 -12.990 1.00 53.88 91 ASP A C 1
ATOM 694 O O . ASP A 1 91 ? -11.161 -10.748 -13.109 1.00 53.88 91 ASP A O 1
ATOM 698 N N . ILE A 1 92 ? -10.993 -8.957 -11.803 1.00 49.16 92 ILE A N 1
ATOM 699 C CA . ILE A 1 92 ? -11.552 -9.520 -10.592 1.00 49.16 92 ILE A CA 1
ATOM 700 C C . ILE A 1 92 ? -13.083 -9.520 -10.672 1.00 49.16 92 ILE A C 1
ATOM 702 O O . ILE A 1 92 ? -13.766 -8.638 -10.148 1.00 49.16 92 ILE A O 1
ATOM 706 N N . ALA A 1 93 ? -13.630 -10.607 -11.223 1.00 45.41 93 ALA A N 1
ATOM 707 C CA . ALA A 1 93 ? -14.877 -11.156 -10.702 1.00 45.41 93 ALA A CA 1
ATOM 708 C C . ALA A 1 93 ? -14.786 -11.127 -9.165 1.00 45.41 93 ALA A C 1
ATOM 710 O O . ALA A 1 93 ? -13.861 -11.706 -8.599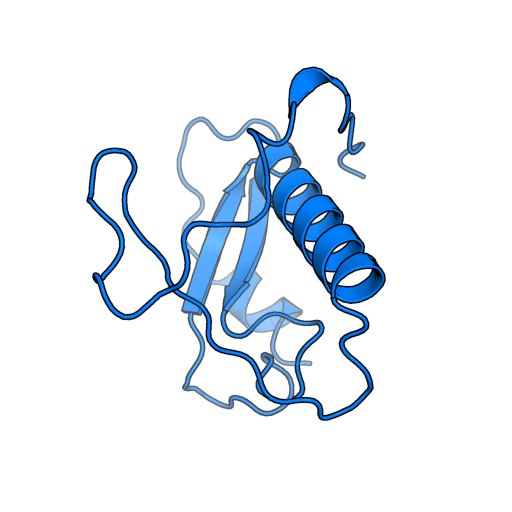 1.00 45.41 93 ALA A O 1
ATOM 711 N N . GLN A 1 94 ? -15.665 -10.337 -8.544 1.00 47.09 94 GLN A N 1
ATOM 712 C CA . GLN A 1 94 ? -15.753 -10.014 -7.117 1.00 47.09 94 GLN A CA 1
ATOM 713 C C . GLN A 1 94 ? -14.851 -10.866 -6.217 1.00 47.09 94 GLN A C 1
ATOM 715 O O . GLN A 1 94 ? -15.147 -12.029 -5.949 1.00 47.09 94 GLN A O 1
ATOM 720 N N . VAL A 1 95 ? -13.750 -10.280 -5.742 1.00 54.41 95 VAL A N 1
ATOM 721 C CA . VAL A 1 95 ? -12.890 -10.938 -4.761 1.00 54.41 95 VAL A CA 1
ATOM 722 C C . VAL A 1 95 ? -13.745 -11.253 -3.526 1.00 54.41 95 VAL A C 1
ATOM 724 O O . VAL A 1 95 ? -14.258 -10.357 -2.853 1.00 54.41 95 VAL A O 1
ATOM 727 N N . ASP A 1 96 ? -13.977 -12.539 -3.278 1.00 50.31 96 ASP A N 1
ATOM 728 C CA . ASP A 1 96 ? -14.666 -13.002 -2.082 1.00 50.31 96 ASP A CA 1
ATOM 729 C C . ASP A 1 96 ? -13.758 -12.732 -0.879 1.00 50.31 96 ASP A C 1
ATOM 731 O O . ASP A 1 96 ? -12.782 -13.439 -0.620 1.00 50.31 96 ASP A O 1
ATOM 735 N N . THR A 1 97 ? -14.057 -11.660 -0.149 1.00 52.38 97 THR A N 1
ATOM 736 C CA . THR A 1 97 ? -13.298 -11.268 1.038 1.00 52.38 97 THR A CA 1
ATOM 737 C C . THR A 1 97 ? -13.586 -12.145 2.255 1.00 52.38 97 THR A C 1
ATOM 739 O O . THR A 1 97 ? -12.916 -12.000 3.281 1.00 52.38 97 THR A O 1
ATOM 742 N N . SER A 1 98 ? -14.540 -13.082 2.166 1.00 50.94 98 SER A N 1
ATOM 743 C CA . SER A 1 98 ? -14.939 -13.937 3.289 1.00 50.94 98 SER A CA 1
ATOM 744 C C . SER A 1 98 ? -13.865 -14.957 3.691 1.00 50.94 98 SER A C 1
ATOM 746 O O . SER A 1 98 ? -13.851 -15.395 4.842 1.00 50.94 98 SER A O 1
ATOM 748 N N . GLY A 1 99 ? -12.920 -15.268 2.792 1.00 48.00 99 GLY A N 1
ATOM 749 C CA . GLY A 1 99 ? -11.809 -16.199 3.027 1.00 48.00 99 GLY A CA 1
ATOM 750 C C . GLY A 1 99 ? -10.487 -15.565 3.485 1.00 48.00 99 GLY A C 1
ATOM 751 O O . GLY A 1 99 ? -9.619 -16.273 3.998 1.00 48.00 99 GLY A O 1
ATOM 752 N N . PHE A 1 100 ? -10.308 -14.245 3.354 1.00 52.50 100 PHE A N 1
ATOM 753 C CA . PHE A 1 100 ? -9.072 -13.566 3.769 1.00 52.50 100 PHE A CA 1
ATOM 754 C C . PHE A 1 100 ? -9.103 -13.258 5.273 1.00 52.50 100 PHE A C 1
ATOM 756 O O . PHE A 1 100 ? -9.247 -12.122 5.723 1.00 52.50 100 PHE A O 1
ATOM 763 N N . GLY A 1 101 ? -8.982 -14.306 6.087 1.00 51.91 101 GLY A N 1
ATOM 764 C CA . GLY A 1 101 ? -8.818 -14.211 7.536 1.00 51.91 101 GLY A CA 1
ATOM 765 C C . GLY A 1 101 ? -7.410 -13.757 7.913 1.00 51.91 101 GLY A C 1
ATOM 766 O O . GLY A 1 101 ? -6.632 -14.534 8.462 1.00 51.91 101 GLY A O 1
ATOM 767 N N . ALA A 1 102 ? -7.047 -12.513 7.605 1.00 57.19 102 ALA A N 1
ATOM 768 C CA . ALA A 1 102 ? -5.741 -12.002 7.986 1.00 57.19 102 ALA A CA 1
ATOM 769 C C . ALA A 1 102 ? -5.700 -11.703 9.494 1.00 57.19 102 ALA A C 1
ATOM 771 O O . ALA A 1 102 ? -6.361 -10.790 9.993 1.00 57.19 102 ALA A O 1
ATOM 772 N N . SER A 1 103 ? -4.919 -12.492 10.235 1.00 62.75 103 SER A N 1
ATOM 773 C CA . SER A 1 103 ? -4.745 -12.300 11.674 1.00 62.75 103 SER A CA 1
ATOM 774 C C . SER A 1 103 ? -3.976 -11.010 11.956 1.00 62.75 103 SER A C 1
ATOM 776 O O . SER A 1 103 ? -2.828 -10.839 11.544 1.00 62.75 103 SER A O 1
ATOM 778 N N . CYS A 1 104 ? -4.622 -10.106 12.684 1.00 66.44 104 CYS A N 1
ATOM 779 C CA . CYS A 1 104 ? -3.994 -8.929 13.258 1.00 66.44 104 CYS A CA 1
ATOM 780 C C . CYS A 1 104 ? -3.060 -9.335 14.391 1.00 66.44 104 CYS A C 1
ATOM 782 O O . CYS A 1 104 ? -3.542 -9.644 15.489 1.00 66.44 104 CYS A O 1
ATOM 784 N N . LYS A 1 105 ? -1.759 -9.364 14.080 1.00 58.34 105 LYS A N 1
ATOM 785 C CA . LYS A 1 105 ? -0.683 -9.530 15.061 1.00 58.34 105 LYS A CA 1
ATOM 786 C C . LYS A 1 105 ? -0.703 -8.414 16.096 1.00 58.34 105 LYS A C 1
ATOM 788 O O . LYS A 1 105 ? -0.969 -7.257 15.702 1.00 58.34 105 LYS A O 1
#

InterPro domains:
  IPR029476 Deoxyribonuclease NucA/NucB [PF14040] (5-74)

Organism: NCBI:txid1187855

pLDDT: mean 79.75, std 14.8, range [45.41, 95.69]

Secondary structure (DSSP, 8-state):
--HHHHGGGS---TT-SSEEEEEES-TTSTTSTTT-TT--EEEEEEHHHHHHHHHHHHHHHHHHT--TT-------PPTTPPPPTTSPPPS-S---GGG------

Sequence (105 aa):
MARKKVCKLAPIPSGLQKPSCDEYPFASTHEGAASAGYNMSVAIVECRDNNTAGALLNGWYDRERILEKDPFWVDATKKGDTPPEDVPPPDIAQVDTSGFGASCK

Foldseek 3Di:
DQQVVVQVPADADPPAPAWDKAKPPHPPDPCTRVPVPPVMDIHTDHQLVRQLVVVVVVVVCVVVVPDHPRDDDDDDDDVPDDDDPPDDPPPDPDDPSVPSPDDDD

Radius of gyration: 14.99 Å; chains: 1; bounding box: 33×31×38 Å

=== Feature glossary ===
Key to the feature types in this record:

— What the protein is —

Primary structure: the covalent order of the twenty standard amino acids along the backbone. Two proteins with the same sequence will (almost always) fold to the same structure; two with 30% identity often share a fold but not the details.

Database cross-references. InterPro integrates a dozen domain/family signature databases into unified entries with residue-range hits. GO terms attach function/process/location labels with evidence codes. CATH codes position the fold in a four-level structural taxonomy. Organism is the NCBI-taxonomy species name.

— Where its atoms are —

The mmCIF block holds the 3D Cartesian coordinates of each backbone atom (N, Cα, C, O) in ångströms. mmCIF is the PDB's canonical archive format — a tagged-loop text representation of the atomic model.

Six rendered views show the 3D structure from the faces of a cube — i.e. along ±x, ±y, ±z. Rendering representation is drawn randomly per protein from cartoon (secondary-structure ribbons), sticks (backbone bonds), or molecular surface; coloring is either N→C rainbow (blue at the N-terminus through red at the C-terminus) or one color per chain.

— Local backbone conformation —

DSSP 8-state secondary structure assigns each residue one of H (α-helix), G (3₁₀-helix), I (π-helix), E (extended β-strand), B (isolated β-bridge), T (hydrogen-bonded turn), S (bend), or '-' (coil). The assignment is computed from backbone hydrogen-bond geometry via the Kabsch–Sander algorithm.

P-SEA three-state annotation labels each residue as helix, strand, or coil based purely on the geometry of the Cα trace. It serves as a fallback when the full backbone (and thus DSSP) is unavailable.

The φ/ψ torsion pair specifies the backbone conformation at each residue. φ rotates about the N–Cα bond, ψ about the Cα–C bond. Steric clashes forbid most of the (φ, ψ) plane — the allowed regions (α-helix basin, β-sheet basin, left-handed helix) are the Ramachandran-allowed regions.

— Global shape and packing —

The geometric summary reports three shape descriptors. Rg (radius of gyration) measures how spread out the Cα atoms are about their centre of mass; compact globular proteins have small Rg, elongated or unfolded ones large. Cα contacts (<8 Å, |i−j|>4) count long-range residue pairs in spatial proximity — high for tightly packed folds, near zero for rods or random coil. The bounding-box extents give the protein's footprint along x, y, z in Å.

Accessible surface area quantifies burial. A residue with SASA near zero is packed into the hydrophobic core; one with SASA >100 Å² sits on the surface. Computed here via the Shrake–Rupley numerical algorithm with a 1.4 Å probe.

Plot images: a contact map (which residues are close in 3D, as an N×N binary image), a Ramachandran scatter (backbone torsion angles, revealing secondary-structure composition at a glance), and — for AlphaFold structures — a PAE heatmap (pairwise prediction confidence).

— Structural neighborhood —

The Foldseek 3Di string encodes local tertiary geometry as a 20-letter alphabet — one character per residue — derived from the relative positions of nearby Cα atoms. Unlike the amino-acid sequence, 3Di is a direct function of the 3D structure, so two proteins with the same fold have similar 3Di strings even at low sequence identity.

Nearest PDB neighbors are the top structural matches found by Foldseek when searching this structure against the entire Protein Data Bank. Each hit reports a TM-score (0 to 1; >0.5 almost always implies the same fold) and an E-value. These are *structural* homologs — they may share no detectable sequence similarity.

— Confidence and disorder —

For AlphaFold models, the B-factor field carries pLDDT — the model's own estimate of local accuracy on a 0–100 scale. Regions with pLDDT<50 should be treated as essentially unmodeled; they often correspond to intrinsically disordered segments.

B-factor (Debye–Waller factor) reflects atomic displacement in the crystal lattice. It is an experimental observable (units Å²), not a prediction; low values mean the atom is pinned down, high values mean it moves or is heterogeneous across the crystal.

Predicted aligned error is AlphaFold's pairwise confidence. Unlike pLDDT (per-residue), PAE is per-residue-pair and captures whether two parts of the structure are correctly placed relative to each other. Units are ångströms of expected positional error.